Protein AF-A0A2W1DCR1-F1 (afdb_monomer_lite)

Radius of gyration: 16.47 Å; chains: 1; bounding box: 45×31×44 Å

Structure (mmCIF, N/CA/C/O backbone):
data_AF-A0A2W1DCR1-F1
#
_entry.id   AF-A0A2W1DCR1-F1
#
loop_
_atom_site.group_PDB
_atom_site.id
_atom_site.type_symbol
_atom_site.label_atom_id
_atom_site.label_alt_id
_atom_site.label_comp_id
_atom_site.label_asym_id
_atom_site.label_entity_id
_atom_site.label_seq_id
_atom_site.pdbx_PDB_ins_code
_atom_site.Cartn_x
_atom_site.Cartn_y
_atom_site.Cartn_z
_atom_site.occupancy
_atom_site.B_iso_or_equiv
_atom_site.auth_seq_id
_atom_site.auth_comp_id
_atom_site.auth_asym_id
_atom_site.auth_atom_id
_atom_site.pdbx_PDB_model_num
ATOM 1 N N . MET A 1 1 ? 5.547 -5.479 11.418 1.00 78.81 1 MET A N 1
ATOM 2 C CA . MET A 1 1 ? 4.314 -4.724 11.715 1.00 78.81 1 MET A CA 1
ATOM 3 C C . MET A 1 1 ? 4.709 -3.276 11.936 1.00 78.81 1 MET A C 1
ATOM 5 O O . MET A 1 1 ? 5.648 -3.047 12.689 1.00 78.81 1 MET A O 1
ATOM 9 N N . ALA A 1 2 ? 4.088 -2.342 11.219 1.00 90.81 2 ALA A N 1
ATOM 10 C CA . ALA A 1 2 ? 4.291 -0.904 11.419 1.00 90.81 2 ALA A CA 1
ATOM 11 C C . ALA A 1 2 ? 3.195 -0.349 12.336 1.00 90.81 2 ALA A C 1
ATOM 13 O O . ALA A 1 2 ? 2.107 -0.918 12.374 1.00 90.81 2 ALA A O 1
ATOM 14 N N . THR A 1 3 ? 3.459 0.760 13.020 1.00 96.19 3 THR A N 1
ATOM 15 C CA . THR A 1 3 ? 2.469 1.448 13.859 1.00 96.19 3 THR A CA 1
ATOM 16 C C . THR A 1 3 ? 2.185 2.832 13.292 1.00 96.19 3 THR A C 1
ATOM 18 O O . THR A 1 3 ? 3.108 3.511 12.837 1.00 96.19 3 THR A O 1
ATOM 21 N N . ALA A 1 4 ? 0.918 3.237 13.277 1.00 96.50 4 ALA A N 1
ATOM 22 C CA . ALA A 1 4 ? 0.482 4.525 12.757 1.00 96.50 4 ALA A CA 1
ATOM 23 C C . ALA A 1 4 ? -0.805 4.997 13.446 1.00 96.50 4 ALA A C 1
ATOM 25 O O . ALA A 1 4 ? -1.434 4.263 14.199 1.00 96.50 4 ALA A O 1
ATOM 26 N N . ARG A 1 5 ? -1.216 6.228 13.142 1.00 97.00 5 ARG A N 1
ATOM 27 C CA . ARG A 1 5 ? -2.513 6.777 13.552 1.00 97.00 5 ARG A CA 1
ATOM 28 C C . ARG A 1 5 ? -3.451 6.865 12.361 1.00 97.00 5 ARG A C 1
ATOM 30 O O . ARG A 1 5 ? -2.999 7.068 11.227 1.00 97.00 5 ARG A O 1
ATOM 37 N N . ALA A 1 6 ? -4.749 6.772 12.624 1.00 97.31 6 ALA A N 1
ATOM 38 C CA . ALA A 1 6 ? -5.766 7.028 11.615 1.00 97.31 6 ALA A CA 1
ATOM 39 C C . ALA A 1 6 ? -5.565 8.423 10.990 1.00 97.31 6 ALA A C 1
ATOM 41 O O . ALA A 1 6 ? -5.260 9.400 11.675 1.00 97.31 6 ALA A O 1
ATOM 42 N N . GLY A 1 7 ? -5.682 8.522 9.664 1.00 97.31 7 GLY A N 1
ATOM 43 C CA . GLY A 1 7 ? -5.414 9.764 8.927 1.00 97.31 7 GLY A CA 1
ATOM 44 C C . GLY A 1 7 ? -3.935 10.084 8.696 1.00 97.31 7 GLY A C 1
ATOM 45 O O . GLY A 1 7 ? -3.637 11.050 7.994 1.00 97.31 7 GLY A O 1
ATOM 46 N N . GLY A 1 8 ? -3.017 9.313 9.285 1.00 96.69 8 GLY A N 1
ATOM 47 C CA . GLY A 1 8 ? -1.583 9.436 9.062 1.00 96.69 8 GLY A CA 1
ATOM 48 C C . GLY A 1 8 ? -1.126 8.776 7.761 1.00 96.69 8 GLY A C 1
ATOM 49 O O . GLY A 1 8 ? -1.902 8.528 6.839 1.00 96.69 8 GLY A O 1
ATOM 50 N N . SER A 1 9 ? 0.162 8.456 7.699 1.00 96.75 9 SER A N 1
ATOM 51 C CA . SER A 1 9 ? 0.751 7.723 6.580 1.00 96.75 9 SER A CA 1
ATOM 52 C C . SER A 1 9 ? 1.798 6.735 7.065 1.00 96.75 9 SER A C 1
ATOM 54 O O . SER A 1 9 ? 2.485 6.997 8.053 1.00 96.75 9 SER A O 1
ATOM 56 N N . ILE A 1 10 ? 1.996 5.665 6.308 1.00 96.06 10 ILE A N 1
ATOM 57 C CA . ILE A 1 10 ? 3.172 4.797 6.421 1.00 96.06 10 ILE A CA 1
ATOM 58 C C . ILE A 1 10 ? 4.015 4.915 5.157 1.00 96.06 10 ILE A C 1
ATOM 60 O O . ILE A 1 10 ? 3.516 5.305 4.102 1.00 96.06 10 ILE A O 1
ATOM 64 N N . LYS A 1 11 ? 5.290 4.540 5.245 1.00 93.00 11 LYS A N 1
ATOM 65 C CA . LYS A 1 11 ? 6.170 4.498 4.081 1.00 93.00 11 LYS A CA 1
ATOM 66 C C . LYS A 1 11 ? 6.650 3.074 3.828 1.00 93.00 11 LYS A C 1
ATOM 68 O O . LYS A 1 11 ? 7.291 2.471 4.685 1.00 93.00 11 LYS A O 1
ATOM 73 N N . LEU A 1 12 ? 6.329 2.549 2.651 1.00 92.56 12 LEU A N 1
ATOM 74 C CA . LEU A 1 12 ? 6.777 1.242 2.186 1.00 92.56 12 LEU A CA 1
ATOM 75 C C . LEU A 1 12 ? 8.089 1.409 1.428 1.00 92.56 12 LEU A C 1
ATOM 77 O O . LEU A 1 12 ? 8.174 2.255 0.543 1.00 92.56 12 LEU A O 1
ATOM 81 N N . MET A 1 13 ? 9.093 0.603 1.767 1.00 87.88 13 MET A N 1
ATOM 82 C CA . MET A 1 13 ? 10.336 0.483 1.006 1.00 87.88 13 MET A CA 1
ATOM 83 C C . MET A 1 13 ? 10.287 -0.794 0.175 1.00 87.88 13 MET A C 1
ATOM 85 O O . MET A 1 13 ? 9.969 -1.859 0.704 1.00 87.88 13 MET A O 1
ATOM 89 N N . PHE A 1 14 ? 10.661 -0.713 -1.095 1.00 85.44 14 PHE A N 1
ATOM 90 C CA . PHE A 1 14 ? 10.828 -1.888 -1.944 1.00 85.44 14 PHE A CA 1
ATOM 91 C C . PHE A 1 14 ? 12.033 -1.731 -2.870 1.00 85.44 14 PHE A C 1
ATOM 93 O O . PHE A 1 14 ? 12.467 -0.628 -3.209 1.00 85.44 14 PHE A O 1
ATOM 100 N N . GLY A 1 15 ? 12.629 -2.863 -3.240 1.00 76.31 15 GLY A N 1
ATOM 101 C CA . GLY A 1 15 ? 13.792 -2.879 -4.117 1.00 76.31 15 GLY A CA 1
ATOM 102 C C . GLY A 1 15 ? 13.415 -2.437 -5.528 1.00 76.31 15 GLY A C 1
ATOM 103 O O . GLY A 1 15 ? 12.526 -3.024 -6.137 1.00 76.31 15 GLY A O 1
ATOM 104 N N . GLY A 1 16 ? 14.121 -1.437 -6.063 1.00 68.75 16 GLY A N 1
ATOM 105 C CA . GLY A 1 16 ? 13.999 -1.0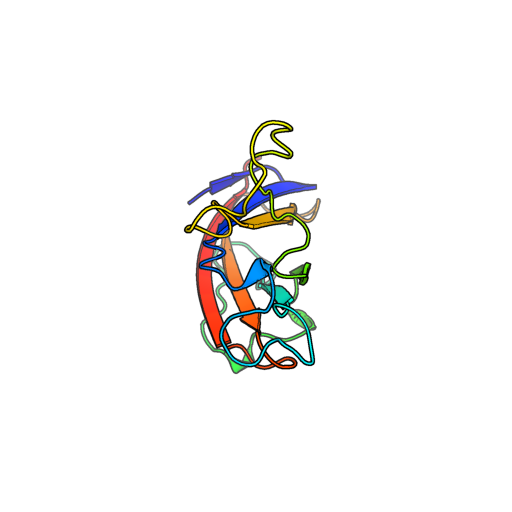62 -7.473 1.00 68.75 16 GLY A CA 1
ATOM 106 C C . GLY A 1 16 ? 14.607 -2.117 -8.404 1.00 68.75 16 GLY A C 1
ATOM 107 O O . GLY A 1 16 ? 14.073 -2.351 -9.479 1.00 68.75 16 GLY A O 1
ATOM 108 N N . ASN A 1 17 ? 15.704 -2.768 -7.984 1.00 65.25 17 ASN A N 1
ATOM 109 C CA . ASN A 1 17 ? 16.413 -3.848 -8.696 1.00 65.25 17 ASN A CA 1
ATOM 110 C C . ASN A 1 17 ? 16.613 -3.585 -10.209 1.00 65.25 17 ASN A C 1
ATOM 112 O O . ASN A 1 17 ? 16.456 -4.478 -11.036 1.00 65.25 17 ASN A O 1
ATOM 116 N N . GLY A 1 18 ? 16.897 -2.333 -10.591 1.00 61.28 18 GLY A N 1
ATOM 117 C CA . GLY A 1 18 ? 17.034 -1.911 -11.991 1.00 61.28 18 GLY A CA 1
ATOM 118 C C . GLY A 1 18 ? 15.724 -1.736 -12.779 1.00 61.28 18 GLY A C 1
ATOM 119 O O . GLY A 1 18 ? 15.769 -1.281 -13.923 1.00 61.28 18 GLY A O 1
ATOM 120 N N . HIS A 1 19 ? 14.561 -2.033 -12.193 1.00 67.12 19 HIS A N 1
ATOM 121 C CA . HIS A 1 19 ? 13.258 -1.898 -12.845 1.00 67.12 19 HIS A CA 1
ATOM 122 C C . HIS A 1 19 ? 12.762 -0.454 -12.911 1.00 67.12 19 HIS A C 1
ATOM 124 O O . HIS A 1 19 ? 12.078 -0.112 -13.870 1.00 67.12 19 HIS A O 1
ATOM 130 N N . SER A 1 20 ? 13.155 0.421 -11.978 1.00 65.50 20 SER A N 1
ATOM 131 C CA . SER A 1 20 ? 12.677 1.814 -11.924 1.00 65.50 20 SER A CA 1
ATOM 132 C C . SER A 1 20 ? 13.088 2.667 -13.132 1.00 65.50 20 SER A C 1
ATOM 134 O O . SER A 1 20 ? 12.485 3.709 -13.367 1.00 65.50 20 SER A O 1
ATOM 136 N N . ARG A 1 21 ? 14.078 2.225 -13.924 1.00 58.91 21 ARG A N 1
ATOM 137 C CA . ARG A 1 21 ? 14.585 2.934 -15.118 1.00 58.91 21 ARG A CA 1
ATOM 138 C C . ARG A 1 21 ? 14.232 2.292 -16.457 1.00 58.91 21 ARG A C 1
ATOM 140 O O . ARG A 1 21 ? 14.674 2.776 -17.490 1.00 58.91 21 ARG A O 1
ATOM 147 N N . GLY A 1 22 ? 13.451 1.215 -16.455 1.00 51.19 22 GLY A N 1
ATOM 148 C CA . GLY A 1 22 ? 12.872 0.645 -17.671 1.00 51.19 22 GLY A CA 1
ATOM 149 C C . GLY A 1 22 ? 13.794 -0.147 -18.612 1.00 51.19 22 GLY A C 1
ATOM 150 O O . GLY A 1 22 ? 13.340 -0.580 -19.669 1.00 51.19 22 GLY A O 1
ATOM 151 N N . ASP A 1 23 ? 15.046 -0.403 -18.223 1.00 48.84 23 ASP A N 1
ATOM 152 C CA . ASP A 1 23 ? 16.003 -1.185 -19.030 1.00 48.84 23 ASP A CA 1
ATOM 153 C C . ASP A 1 23 ? 15.908 -2.711 -18.819 1.00 48.84 23 ASP A C 1
ATOM 155 O O . ASP A 1 23 ? 16.500 -3.470 -19.584 1.00 48.84 23 ASP A O 1
ATOM 159 N N . PHE A 1 24 ? 15.180 -3.196 -17.805 1.00 48.78 24 PHE A N 1
ATOM 160 C CA . PHE A 1 24 ? 15.100 -4.628 -17.477 1.00 48.78 24 PHE A CA 1
ATOM 161 C C . PHE A 1 24 ? 13.659 -5.157 -17.577 1.00 48.78 24 PHE A C 1
ATOM 163 O O . PHE A 1 24 ? 12.746 -4.582 -16.989 1.00 48.78 24 PHE A O 1
ATOM 170 N N . GLY A 1 25 ? 13.450 -6.272 -18.295 1.00 46.84 25 GLY A N 1
ATOM 171 C CA . GLY A 1 25 ? 12.174 -7.013 -18.310 1.00 46.84 25 GLY A CA 1
ATOM 172 C C . GLY A 1 25 ? 11.115 -6.572 -19.335 1.00 46.84 25 GLY A C 1
ATOM 173 O O . GLY A 1 25 ? 9.929 -6.804 -19.117 1.00 46.84 25 GLY A O 1
ATOM 174 N N . GLY A 1 26 ? 11.504 -5.942 -20.451 1.00 43.91 26 GLY A N 1
ATOM 175 C CA . GLY A 1 26 ? 10.562 -5.556 -21.521 1.00 43.91 26 GLY A CA 1
ATOM 176 C C . GLY A 1 26 ? 9.880 -4.195 -21.324 1.00 43.91 26 GLY A C 1
ATOM 177 O O . GLY A 1 26 ? 8.908 -3.878 -22.005 1.00 43.91 26 GLY A O 1
ATOM 178 N N . VAL A 1 27 ? 10.412 -3.370 -20.421 1.00 48.91 27 VAL A N 1
ATOM 179 C CA . VAL A 1 27 ? 9.831 -2.090 -19.989 1.00 48.91 27 VAL A CA 1
ATOM 180 C C . VAL A 1 27 ? 10.026 -0.934 -20.992 1.00 48.91 27 VAL A C 1
ATOM 182 O O . VAL A 1 27 ? 9.423 0.129 -20.843 1.00 48.91 27 VAL A O 1
ATOM 185 N N . GLN A 1 28 ? 10.741 -1.154 -22.100 1.00 50.00 28 GLN A N 1
ATOM 186 C CA . GLN A 1 28 ? 10.920 -0.153 -23.164 1.00 50.00 28 GLN A CA 1
ATOM 187 C C . GLN A 1 28 ? 9.611 0.350 -23.811 1.00 50.00 28 GLN A C 1
ATOM 189 O O . GLN A 1 28 ? 9.661 1.297 -24.591 1.00 50.00 28 GLN A O 1
ATOM 194 N N . LYS A 1 29 ? 8.443 -0.243 -23.511 1.00 51.06 29 LYS A N 1
ATOM 195 C CA . LYS A 1 29 ? 7.155 0.167 -24.100 1.00 51.06 29 LYS A CA 1
ATOM 196 C C . LYS A 1 29 ? 6.101 0.714 -23.125 1.00 51.06 29 LYS A C 1
ATOM 198 O O . LYS A 1 29 ? 5.157 1.330 -23.608 1.00 51.06 29 LYS A O 1
ATOM 203 N N . SER A 1 30 ? 6.221 0.530 -21.803 1.00 57.88 30 SER A N 1
ATOM 204 C CA . SER A 1 30 ? 5.130 0.884 -20.861 1.00 57.88 30 SER A CA 1
ATOM 205 C C . SER A 1 30 ? 5.550 1.400 -19.477 1.00 57.88 30 SER A C 1
ATOM 207 O O . SER A 1 30 ? 4.682 1.645 -18.643 1.00 57.88 30 SER A O 1
ATOM 209 N N . GLY A 1 31 ? 6.847 1.585 -19.207 1.00 69.94 31 GLY A N 1
ATOM 210 C CA . GLY A 1 31 ? 7.319 2.052 -17.896 1.00 69.94 31 GLY A CA 1
ATOM 211 C C . GLY A 1 31 ? 7.276 0.976 -16.793 1.00 69.94 31 GLY A C 1
ATOM 212 O O . GLY A 1 31 ? 6.810 -0.140 -17.026 1.00 69.94 31 GLY A O 1
ATOM 213 N N . PRO A 1 32 ? 7.809 1.269 -15.593 1.00 77.56 32 PRO A N 1
ATOM 214 C CA . PRO A 1 32 ? 8.143 0.281 -14.554 1.00 77.56 32 PRO A CA 1
ATOM 215 C C . PRO A 1 32 ? 6.934 -0.382 -13.865 1.00 77.56 32 PRO A C 1
ATOM 217 O O . PRO A 1 32 ? 7.095 -1.123 -12.893 1.00 77.56 32 PRO A O 1
ATOM 220 N N . GLY A 1 33 ? 5.725 -0.126 -14.360 1.00 84.94 33 GLY A N 1
ATOM 221 C CA . GLY A 1 33 ? 4.484 -0.636 -13.806 1.00 84.94 33 GLY A CA 1
ATOM 222 C C . GLY A 1 33 ? 3.930 0.200 -12.655 1.00 84.94 33 GLY A C 1
ATOM 223 O O . GLY A 1 33 ? 4.420 1.286 -12.334 1.00 84.94 33 GLY A O 1
ATOM 224 N N . MET A 1 34 ? 2.887 -0.341 -12.033 1.00 89.88 34 MET A N 1
ATOM 225 C CA . MET A 1 34 ? 2.128 0.294 -10.955 1.00 89.88 34 MET A CA 1
ATOM 226 C C . MET A 1 34 ? 2.267 -0.494 -9.660 1.00 89.88 34 MET A C 1
ATOM 228 O O . MET A 1 34 ? 2.298 -1.726 -9.677 1.00 89.88 34 MET A O 1
ATOM 232 N N . VAL A 1 35 ? 2.287 0.218 -8.539 1.00 93.69 35 VAL A N 1
ATOM 233 C CA . VAL A 1 35 ? 2.206 -0.359 -7.197 1.00 93.69 35 VAL A CA 1
ATOM 234 C C . VAL A 1 35 ? 0.883 0.014 -6.552 1.00 93.69 35 VAL A C 1
ATOM 236 O O . VAL A 1 35 ? 0.413 1.143 -6.673 1.00 93.69 35 VAL A O 1
ATOM 239 N N . ARG A 1 36 ? 0.255 -0.946 -5.881 1.00 97.31 36 ARG A N 1
ATOM 240 C CA . ARG A 1 36 ? -1.083 -0.805 -5.306 1.00 97.31 36 ARG A CA 1
ATOM 241 C C . ARG A 1 36 ? -1.112 -1.379 -3.909 1.00 97.31 36 ARG A C 1
ATOM 243 O O . ARG A 1 36 ? -0.558 -2.447 -3.673 1.00 97.31 36 ARG A O 1
ATOM 250 N N . VAL A 1 37 ? -1.798 -0.698 -3.006 1.00 98.31 37 VAL A N 1
ATOM 251 C CA . VAL A 1 37 ? -2.091 -1.213 -1.673 1.00 98.31 37 VAL A CA 1
ATOM 252 C C . VAL A 1 37 ? -3.574 -1.503 -1.585 1.00 98.31 37 VAL A C 1
ATOM 254 O O . VAL A 1 37 ? -4.402 -0.651 -1.903 1.00 98.31 37 VAL A O 1
ATOM 257 N N . TYR A 1 38 ? -3.902 -2.713 -1.149 1.00 98.50 38 TYR A N 1
ATOM 258 C CA . TYR A 1 38 ? -5.265 -3.153 -0.915 1.00 98.50 38 TYR A CA 1
ATOM 259 C C . TYR A 1 38 ? -5.508 -3.376 0.572 1.00 98.50 38 TYR A C 1
ATOM 261 O O . TYR A 1 38 ? -4.640 -3.871 1.289 1.00 98.50 38 TYR A O 1
ATOM 269 N N . TRP A 1 39 ? -6.712 -3.046 1.019 1.00 98.38 39 TRP A N 1
ATOM 270 C CA . TRP A 1 39 ? -7.155 -3.174 2.397 1.00 98.38 39 TRP A CA 1
ATOM 271 C C . TRP A 1 39 ? -8.617 -3.629 2.444 1.00 98.38 39 TRP A C 1
ATOM 273 O O . TRP A 1 39 ? -9.459 -3.182 1.667 1.00 98.38 39 TRP A O 1
ATOM 283 N N . LYS A 1 40 ? -8.930 -4.538 3.372 1.00 97.12 40 LYS A N 1
ATOM 284 C CA . LYS A 1 40 ? -10.261 -5.150 3.516 1.00 97.12 40 LYS A CA 1
ATOM 285 C C . LYS A 1 40 ? -11.278 -4.258 4.248 1.00 97.12 40 LYS A C 1
ATOM 287 O O . LYS A 1 40 ? -12.448 -4.629 4.363 1.00 97.12 40 LYS A O 1
ATOM 292 N N . GLY A 1 41 ? -10.846 -3.099 4.745 1.00 96.12 41 GLY A N 1
ATOM 293 C CA . GLY A 1 41 ? -11.735 -2.095 5.330 1.00 96.12 41 GLY A CA 1
ATOM 294 C C . GLY A 1 41 ? -12.062 -2.285 6.814 1.00 96.12 41 GLY A C 1
ATOM 295 O O . GLY A 1 41 ? -13.075 -1.761 7.257 1.00 96.12 41 GLY A O 1
ATOM 296 N N . GLY A 1 42 ? -11.280 -3.053 7.582 1.00 96.12 42 GLY A N 1
ATOM 297 C CA . GLY A 1 42 ? -11.517 -3.194 9.024 1.00 96.12 42 GLY A CA 1
ATOM 298 C C . GLY A 1 42 ? -10.398 -3.903 9.780 1.00 96.12 42 GLY A C 1
ATOM 299 O O . GLY A 1 42 ? -9.480 -4.442 9.154 1.00 96.12 42 GLY A O 1
ATOM 300 N N . VAL A 1 43 ? -10.509 -3.874 11.107 1.00 97.44 43 VAL A N 1
ATOM 301 C CA . VAL A 1 43 ? -9.610 -4.534 12.066 1.00 97.44 43 VAL A CA 1
ATOM 302 C C . VAL A 1 43 ? -9.733 -6.053 11.937 1.00 97.44 43 VAL A C 1
ATOM 304 O O . VAL A 1 43 ? -10.834 -6.570 11.743 1.00 97.44 43 VAL A O 1
ATOM 307 N N . GLU A 1 44 ? -8.604 -6.765 11.998 1.00 97.25 44 GLU A N 1
ATOM 308 C CA . GLU A 1 44 ? -8.525 -8.236 11.907 1.00 97.25 44 GLU A CA 1
ATOM 309 C C . GLU A 1 44 ? -9.204 -8.823 10.648 1.00 97.25 44 GLU A C 1
ATOM 311 O O . GLU A 1 44 ? -9.631 -9.979 10.614 1.00 97.25 44 GLU A O 1
ATOM 316 N N . ARG A 1 45 ? -9.316 -8.025 9.575 1.00 97.56 45 ARG A N 1
ATOM 317 C CA . ARG A 1 45 ? -9.841 -8.462 8.276 1.00 97.56 45 ARG A CA 1
ATOM 318 C C . ARG A 1 45 ? -8.724 -8.610 7.260 1.00 97.56 45 ARG A C 1
ATOM 320 O O . ARG A 1 45 ? -7.929 -7.696 7.061 1.00 97.56 45 ARG A O 1
ATOM 327 N N . GLU A 1 46 ? -8.740 -9.727 6.541 1.00 97.12 46 GLU A N 1
ATOM 328 C CA . GLU A 1 46 ? -7.655 -10.105 5.638 1.00 97.12 46 GLU A CA 1
ATOM 329 C C . GLU A 1 46 ? -8.127 -10.273 4.191 1.00 97.12 46 GLU A C 1
ATOM 331 O O . GLU A 1 46 ? -9.271 -10.643 3.904 1.00 97.12 46 GLU A O 1
ATOM 336 N N . ILE A 1 47 ? -7.215 -9.996 3.262 1.00 97.31 47 ILE A N 1
ATOM 337 C CA . ILE A 1 47 ? -7.328 -10.368 1.853 1.00 97.31 47 ILE A CA 1
ATOM 338 C C . ILE A 1 47 ? -6.530 -11.659 1.686 1.00 97.31 47 ILE A C 1
ATOM 340 O O . ILE A 1 47 ? -5.304 -11.639 1.712 1.00 97.31 47 ILE A O 1
ATOM 344 N N . VAL A 1 48 ? -7.223 -12.781 1.501 1.00 95.94 48 VAL A N 1
ATOM 345 C CA . VAL A 1 48 ? -6.587 -14.114 1.457 1.00 95.94 48 VAL A CA 1
ATOM 346 C C . VAL A 1 48 ? -6.573 -14.735 0.059 1.00 95.94 48 VAL A C 1
ATOM 348 O O . VAL A 1 48 ? -6.008 -15.809 -0.142 1.00 95.94 48 VAL A O 1
ATOM 351 N N . ARG A 1 49 ? -7.195 -14.086 -0.936 1.00 95.19 49 ARG A N 1
ATOM 352 C CA . ARG A 1 49 ? -7.209 -14.547 -2.334 1.00 95.19 49 ARG A CA 1
ATOM 353 C C . ARG A 1 49 ? -6.946 -13.408 -3.311 1.00 95.19 49 ARG A C 1
ATOM 355 O O . ARG A 1 49 ? -7.494 -12.320 -3.173 1.00 95.19 49 ARG A O 1
ATOM 362 N N . VAL A 1 50 ? -6.235 -13.717 -4.396 1.00 91.81 50 VAL A N 1
ATOM 363 C CA . VAL A 1 50 ? -5.927 -12.779 -5.496 1.00 91.81 50 VAL A CA 1
ATOM 364 C C . VAL A 1 50 ? -7.185 -12.141 -6.097 1.00 91.81 50 VAL A C 1
ATOM 366 O O . VAL A 1 50 ? -7.190 -10.953 -6.391 1.00 91.81 50 VAL A O 1
ATOM 369 N N . ARG A 1 51 ? -8.297 -12.885 -6.205 1.00 94.44 51 ARG A N 1
ATOM 370 C CA . ARG A 1 51 ? -9.580 -12.361 -6.724 1.00 94.44 51 ARG A CA 1
ATOM 371 C C . ARG A 1 51 ? -10.185 -11.219 -5.898 1.00 94.44 51 ARG A C 1
ATOM 373 O O . ARG A 1 51 ? -11.154 -10.605 -6.323 1.00 94.44 51 ARG A O 1
ATOM 380 N N . GLU A 1 52 ? -9.672 -10.985 -4.694 1.00 96.38 52 GLU A N 1
ATOM 381 C CA . GLU A 1 52 ? -10.116 -9.911 -3.809 1.00 96.38 52 GLU A CA 1
ATOM 382 C C . GLU A 1 52 ? -9.328 -8.610 -4.040 1.00 96.38 52 GLU A C 1
ATOM 384 O O . GLU A 1 52 ? -9.741 -7.562 -3.541 1.00 96.38 52 GLU A O 1
ATOM 389 N N . LEU A 1 53 ? -8.254 -8.641 -4.839 1.00 95.56 53 LEU A N 1
ATOM 390 C CA . LEU A 1 53 ? -7.494 -7.472 -5.290 1.00 95.56 53 LEU A CA 1
ATOM 391 C C . LEU A 1 53 ? -8.298 -6.718 -6.360 1.00 95.56 53 LEU A C 1
ATOM 393 O O . LEU A 1 53 ? -8.096 -6.862 -7.561 1.00 95.56 53 LEU A O 1
ATOM 397 N N . THR A 1 54 ? -9.295 -5.963 -5.904 1.00 95.44 54 THR A N 1
ATOM 398 C CA . THR A 1 54 ? -10.277 -5.263 -6.744 1.00 95.44 54 THR A CA 1
ATOM 399 C C . THR A 1 54 ? -10.362 -3.795 -6.348 1.00 95.44 54 THR A C 1
ATOM 401 O O . THR A 1 54 ? -9.981 -3.438 -5.235 1.00 95.44 54 THR A O 1
ATOM 404 N N . LYS A 1 55 ? -10.960 -2.952 -7.202 1.00 95.56 55 LYS A N 1
ATOM 405 C CA . LYS A 1 55 ? -11.205 -1.528 -6.893 1.00 95.56 55 LYS A CA 1
ATOM 406 C C . LYS A 1 55 ? -11.942 -1.306 -5.568 1.00 95.56 55 LYS A C 1
ATOM 408 O O . LYS A 1 55 ? -11.706 -0.305 -4.914 1.00 95.56 55 LYS A O 1
ATOM 413 N N . LYS A 1 56 ? -12.794 -2.249 -5.146 1.00 97.12 56 LYS A N 1
ATOM 414 C CA . LYS A 1 56 ? -13.501 -2.182 -3.857 1.00 97.12 56 LYS A CA 1
ATOM 415 C C . LYS A 1 56 ? -12.548 -2.192 -2.658 1.00 97.12 56 LYS A C 1
ATOM 417 O O . LYS A 1 56 ? -12.840 -1.551 -1.658 1.00 97.12 56 LYS A O 1
ATOM 422 N N . ASN A 1 57 ? -11.457 -2.947 -2.751 1.00 98.00 57 ASN A N 1
ATOM 423 C CA . ASN A 1 57 ? -10.475 -3.074 -1.678 1.00 98.00 57 ASN A CA 1
ATOM 424 C C . ASN A 1 57 ? -9.220 -2.237 -1.958 1.00 98.00 57 ASN A C 1
ATOM 426 O O . ASN A 1 57 ? -8.257 -2.344 -1.209 1.00 98.00 57 ASN A O 1
ATOM 430 N N . LEU A 1 58 ? -9.179 -1.468 -3.050 1.00 97.81 58 LEU A N 1
ATOM 431 C CA . LEU A 1 58 ? -8.027 -0.643 -3.396 1.00 97.81 58 LEU A CA 1
ATOM 432 C C . LEU A 1 58 ? -7.974 0.547 -2.439 1.00 97.81 58 LEU A C 1
ATOM 434 O O . LEU A 1 58 ? -8.900 1.353 -2.406 1.00 97.81 58 LEU A O 1
ATOM 438 N N . LEU A 1 59 ? -6.892 0.643 -1.672 1.00 98.06 59 LEU A N 1
ATOM 439 C CA . LEU A 1 59 ? -6.632 1.779 -0.796 1.00 98.06 59 LEU A CA 1
ATOM 440 C C . LEU A 1 59 ? -5.916 2.894 -1.560 1.00 98.06 59 LEU A C 1
ATOM 442 O O . LEU A 1 59 ? -6.333 4.046 -1.505 1.00 98.06 59 LEU A O 1
ATOM 446 N N . GLN A 1 60 ? -4.842 2.549 -2.272 1.00 98.06 60 GLN A N 1
ATOM 447 C CA . GLN A 1 60 ? -4.028 3.521 -2.995 1.00 98.06 60 GLN A CA 1
ATOM 448 C C . GLN A 1 60 ? -3.288 2.863 -4.161 1.00 98.06 60 GLN A C 1
ATOM 450 O O . GLN A 1 60 ? -2.948 1.679 -4.099 1.00 98.06 60 GLN A O 1
ATOM 455 N N . GLU A 1 61 ? -2.995 3.642 -5.199 1.00 96.25 61 GLU A N 1
ATOM 456 C CA . GLU A 1 61 ? -2.092 3.266 -6.283 1.00 96.25 61 GLU A CA 1
ATOM 457 C C . GLU A 1 61 ? -1.117 4.396 -6.624 1.00 96.25 61 GLU A C 1
ATOM 459 O O . GLU A 1 61 ? -1.457 5.570 -6.493 1.00 96.25 61 GLU A O 1
ATOM 464 N N . ASN A 1 62 ? 0.087 4.023 -7.057 1.00 91.75 62 ASN A N 1
ATOM 465 C CA . ASN A 1 62 ? 1.145 4.925 -7.512 1.00 91.75 62 ASN A CA 1
ATOM 466 C C . ASN A 1 62 ? 1.939 4.258 -8.641 1.00 91.75 62 ASN A C 1
ATOM 468 O O . ASN A 1 62 ? 1.914 3.031 -8.802 1.00 91.75 62 ASN A O 1
ATOM 472 N N . GLY A 1 63 ? 2.709 5.044 -9.388 1.00 88.50 63 GLY A N 1
ATOM 473 C CA . GLY A 1 63 ? 3.752 4.500 -10.253 1.00 88.50 63 GLY A CA 1
ATOM 474 C C . GLY A 1 63 ? 4.849 3.815 -9.432 1.00 88.50 63 GLY A C 1
ATOM 475 O O . GLY A 1 63 ? 5.268 4.324 -8.394 1.00 88.50 63 GLY A O 1
ATOM 476 N N . PHE A 1 64 ? 5.373 2.679 -9.906 1.00 86.69 64 PHE A N 1
ATOM 477 C CA . PHE A 1 64 ? 6.427 1.928 -9.200 1.00 86.69 64 PHE A CA 1
ATOM 478 C C . PHE A 1 64 ? 7.663 2.781 -8.872 1.00 86.69 64 PHE A C 1
ATOM 480 O O . PHE A 1 64 ? 8.306 2.571 -7.846 1.00 86.69 64 PHE A O 1
ATOM 487 N N . ALA A 1 65 ? 7.999 3.736 -9.742 1.00 80.62 65 ALA A N 1
ATOM 488 C CA . ALA A 1 65 ? 9.150 4.622 -9.590 1.00 80.62 65 ALA A CA 1
ATOM 489 C C . ALA A 1 65 ? 8.779 6.048 -9.141 1.00 80.62 65 ALA A C 1
ATOM 491 O O . ALA A 1 65 ? 9.650 6.914 -9.117 1.00 80.62 65 ALA A O 1
ATOM 492 N N . GLU A 1 66 ? 7.514 6.308 -8.801 1.00 83.69 66 GLU A N 1
ATOM 493 C CA . GLU A 1 66 ? 7.005 7.661 -8.538 1.00 83.69 66 GLU A CA 1
ATOM 494 C C . GLU A 1 66 ? 7.705 8.331 -7.349 1.00 83.69 66 GLU A C 1
ATOM 496 O O . GLU A 1 66 ? 8.156 9.467 -7.461 1.00 83.69 66 GLU A O 1
ATOM 501 N N . GLU A 1 67 ? 7.896 7.597 -6.249 1.00 81.62 67 GLU A N 1
ATOM 502 C CA . GLU A 1 67 ? 8.689 8.047 -5.093 1.00 81.62 67 GLU A CA 1
ATOM 503 C C . GLU A 1 67 ? 10.072 7.373 -5.052 1.00 81.62 67 GLU A C 1
ATOM 505 O O . GLU A 1 67 ? 10.663 7.165 -3.988 1.00 81.62 67 GLU A O 1
ATOM 510 N N . SER A 1 68 ? 10.603 6.976 -6.213 1.00 74.50 68 SER A N 1
ATOM 511 C CA . SER A 1 68 ? 11.966 6.452 -6.277 1.00 74.50 68 SER A CA 1
ATOM 512 C C . SER A 1 68 ? 12.984 7.568 -6.078 1.00 74.50 68 SER A C 1
ATOM 514 O O . SER A 1 68 ? 12.831 8.687 -6.571 1.00 74.50 68 SER A O 1
ATOM 516 N N . TYR A 1 69 ? 14.049 7.256 -5.342 1.00 58.44 69 TYR A N 1
ATOM 517 C CA . TYR A 1 69 ? 15.153 8.179 -5.145 1.00 58.44 69 TYR A CA 1
ATOM 518 C C . TYR A 1 69 ? 16.450 7.582 -5.687 1.00 58.44 69 TYR A C 1
ATOM 520 O O . TYR A 1 69 ? 16.857 6.470 -5.339 1.00 58.44 69 TYR A O 1
ATOM 528 N N . VAL A 1 70 ? 17.141 8.366 -6.509 1.00 54.53 70 VAL A N 1
ATOM 529 C CA . VAL A 1 70 ? 18.482 8.069 -7.010 1.00 54.53 70 VAL A CA 1
ATOM 530 C C . VAL A 1 70 ? 19.476 8.972 -6.290 1.00 54.53 70 VAL A C 1
ATOM 532 O O . VAL A 1 70 ? 19.410 10.190 -6.418 1.00 54.53 70 VAL A O 1
ATOM 535 N N . TRP A 1 71 ? 20.422 8.384 -5.557 1.00 46.16 71 TRP A N 1
ATOM 536 C CA . TRP A 1 71 ? 21.457 9.134 -4.838 1.00 46.16 71 TRP A CA 1
ATOM 537 C C . TRP A 1 71 ? 22.752 9.296 -5.656 1.00 46.16 71 TRP A C 1
ATOM 539 O O . TRP A 1 71 ? 23.350 8.263 -5.971 1.00 46.16 71 TRP A O 1
ATOM 549 N N . PRO A 1 72 ? 23.288 10.523 -5.859 1.00 50.16 72 PRO A N 1
ATOM 550 C CA . PRO A 1 72 ? 22.636 11.806 -6.163 1.00 50.16 72 PRO A CA 1
ATOM 551 C C . PRO A 1 72 ? 22.961 12.258 -7.619 1.00 50.16 72 PRO A C 1
ATOM 553 O O . PRO A 1 72 ? 23.696 11.561 -8.325 1.00 50.16 72 PRO A O 1
ATOM 556 N N . PRO A 1 73 ? 22.499 13.437 -8.095 1.00 52.06 73 PRO A N 1
ATOM 557 C CA . PRO A 1 73 ? 23.179 14.167 -9.169 1.00 52.06 73 PRO A CA 1
ATOM 558 C C . PRO A 1 73 ? 24.553 14.652 -8.665 1.00 52.06 73 PRO A C 1
ATOM 560 O O . PRO A 1 73 ? 24.761 15.829 -8.377 1.00 52.06 73 PRO A O 1
ATOM 563 N N . ASP A 1 74 ? 25.490 13.724 -8.479 1.00 48.31 74 ASP A N 1
ATOM 564 C CA . ASP A 1 74 ? 26.888 14.044 -8.214 1.00 48.31 74 ASP A CA 1
ATOM 565 C C . ASP A 1 74 ? 27.508 14.591 -9.505 1.00 48.31 74 ASP A C 1
ATOM 567 O O . ASP A 1 74 ? 27.612 13.890 -10.512 1.00 48.31 74 ASP A O 1
ATOM 571 N N . LYS A 1 75 ? 27.915 15.862 -9.481 1.00 53.91 75 LYS A N 1
ATOM 572 C CA . LYS A 1 75 ? 28.507 16.556 -10.634 1.00 53.91 75 LYS A CA 1
ATOM 573 C C . LYS A 1 75 ? 29.844 15.947 -11.077 1.00 53.91 75 LYS A C 1
ATOM 575 O O . LYS A 1 75 ? 30.279 16.212 -12.193 1.00 53.91 75 LYS A O 1
ATOM 580 N N . ASN A 1 76 ? 30.479 15.137 -10.229 1.00 50.28 76 ASN A N 1
ATOM 581 C CA . ASN A 1 76 ? 31.716 14.420 -10.539 1.00 50.28 76 ASN A CA 1
ATOM 582 C C . ASN A 1 76 ? 31.460 13.031 -11.145 1.00 50.28 76 ASN A C 1
ATOM 584 O O . ASN A 1 76 ? 32.382 12.392 -11.656 1.00 50.28 76 ASN A O 1
ATOM 588 N N . VAL A 1 77 ? 30.213 12.552 -11.125 1.00 51.50 77 VAL A N 1
ATOM 589 C CA . VAL A 1 77 ? 29.820 11.287 -11.747 1.00 51.50 77 VAL A CA 1
ATOM 590 C C . VAL A 1 77 ? 29.513 11.545 -13.222 1.00 51.50 77 VAL A C 1
ATOM 592 O O . VAL A 1 77 ? 28.395 11.856 -13.617 1.00 51.50 77 VAL A O 1
ATOM 595 N N . THR A 1 78 ? 30.539 11.407 -14.063 1.00 55.56 78 THR A N 1
ATOM 596 C CA . THR A 1 78 ? 30.451 11.573 -15.530 1.00 55.56 78 THR A CA 1
ATOM 597 C C . THR A 1 78 ? 29.987 10.309 -16.267 1.00 55.56 78 THR A C 1
ATOM 599 O O . THR A 1 78 ? 29.804 10.333 -17.485 1.00 55.56 78 THR A O 1
ATOM 602 N N . LYS A 1 79 ? 29.796 9.191 -15.551 1.00 48.12 79 LYS A N 1
ATOM 603 C CA . LYS A 1 79 ? 29.306 7.908 -16.082 1.00 48.12 79 LYS A CA 1
ATOM 604 C C . LYS A 1 79 ? 28.375 7.236 -15.078 1.00 48.12 79 LYS A C 1
ATOM 606 O O . LYS A 1 79 ? 28.647 7.247 -13.882 1.00 48.12 79 LYS A O 1
ATOM 611 N N . ALA A 1 80 ? 27.293 6.627 -15.562 1.00 46.16 80 ALA A N 1
ATOM 612 C CA . ALA A 1 80 ? 26.323 5.949 -14.705 1.00 46.16 80 ALA A CA 1
ATOM 613 C C . ALA A 1 80 ? 26.973 4.768 -13.940 1.00 46.16 80 ALA A C 1
ATOM 615 O O . ALA A 1 80 ? 27.634 3.941 -14.573 1.00 46.16 80 ALA A O 1
ATOM 616 N N . PRO A 1 81 ? 26.799 4.657 -12.608 1.00 48.50 81 PRO A N 1
ATOM 617 C CA . PRO A 1 81 ? 27.326 3.536 -11.831 1.00 48.50 81 PRO A CA 1
ATOM 618 C C . PRO A 1 81 ? 26.611 2.216 -12.168 1.00 48.50 81 PRO A C 1
ATOM 620 O O . PRO A 1 81 ? 25.458 2.206 -12.598 1.00 48.50 81 PRO A O 1
ATOM 623 N N . ALA A 1 82 ? 27.296 1.090 -11.935 1.00 52.94 82 ALA A N 1
ATOM 624 C CA . ALA A 1 82 ? 26.816 -0.254 -12.279 1.00 52.94 82 ALA A CA 1
ATOM 625 C C . ALA A 1 82 ? 25.562 -0.705 -11.497 1.00 52.94 82 ALA A C 1
ATOM 627 O O . ALA A 1 82 ? 24.826 -1.559 -11.982 1.00 52.94 82 ALA A O 1
ATOM 628 N N . MET A 1 83 ? 25.282 -0.124 -10.323 1.00 46.09 83 MET A N 1
ATOM 629 C CA . MET A 1 83 ? 24.031 -0.359 -9.592 1.00 46.09 83 MET A CA 1
ATOM 630 C C . MET A 1 83 ? 23.045 0.793 -9.799 1.00 46.09 83 MET A C 1
ATOM 632 O O . MET A 1 83 ? 23.272 1.923 -9.361 1.00 46.09 83 MET A O 1
ATOM 636 N N . LYS A 1 84 ? 21.939 0.467 -10.475 1.00 54.47 84 LYS A N 1
ATOM 637 C CA . LYS A 1 84 ? 20.805 1.339 -10.785 1.00 54.47 84 LYS A CA 1
ATOM 638 C C . LYS A 1 84 ? 19.735 1.172 -9.684 1.00 54.47 84 LYS A C 1
ATOM 640 O O . LYS A 1 84 ? 19.136 0.111 -9.565 1.00 54.47 84 LYS A O 1
ATOM 645 N N . ASP A 1 85 ? 19.534 2.238 -8.908 1.00 54.88 85 ASP A N 1
ATOM 646 C CA . ASP A 1 85 ? 18.483 2.468 -7.893 1.00 54.88 85 ASP A CA 1
ATOM 647 C C . ASP A 1 85 ? 18.638 1.715 -6.555 1.00 54.88 85 ASP A C 1
ATOM 649 O O . ASP A 1 85 ? 18.583 0.491 -6.483 1.00 54.88 85 ASP A O 1
ATOM 653 N N . LYS A 1 86 ? 18.827 2.471 -5.459 1.00 53.25 86 LYS A N 1
ATOM 654 C CA . LYS A 1 86 ? 19.047 1.915 -4.106 1.00 53.25 86 LYS A CA 1
ATOM 655 C C . LYS A 1 86 ? 17.753 1.577 -3.358 1.00 53.25 86 LYS A C 1
ATOM 657 O O . LYS A 1 86 ? 17.792 0.791 -2.417 1.00 53.25 86 LYS A O 1
ATOM 662 N N . GLY A 1 87 ? 16.623 2.153 -3.755 1.00 66.31 87 GLY A N 1
ATOM 663 C CA . GLY A 1 87 ? 15.332 1.884 -3.134 1.00 66.31 87 GLY A CA 1
ATOM 664 C C . GLY A 1 87 ? 14.224 2.711 -3.764 1.00 66.31 87 G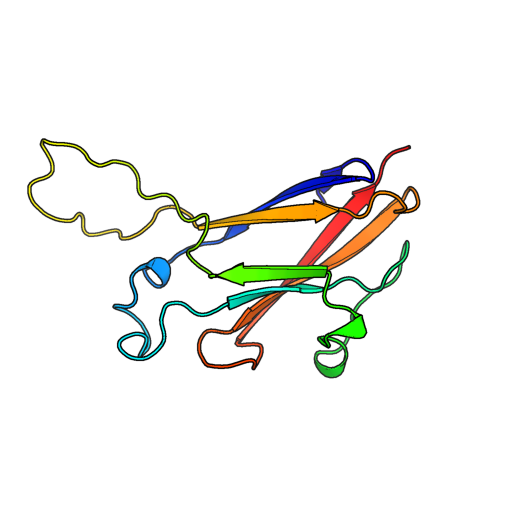LY A C 1
ATOM 665 O O . GLY A 1 87 ? 14.408 3.896 -4.050 1.00 66.31 87 GLY A O 1
ATOM 666 N N . ASN A 1 88 ? 13.081 2.070 -3.959 1.00 81.69 88 ASN A N 1
ATOM 667 C CA . ASN A 1 88 ? 11.837 2.746 -4.258 1.00 81.69 88 ASN A CA 1
ATOM 668 C C . ASN A 1 88 ? 11.000 2.828 -2.993 1.00 81.69 88 ASN A C 1
ATOM 670 O O . ASN A 1 88 ? 11.143 2.020 -2.068 1.00 81.69 88 ASN A O 1
ATOM 674 N N . TRP A 1 89 ? 10.127 3.822 -2.984 1.00 87.06 89 TRP A N 1
ATOM 675 C CA . TRP A 1 89 ? 9.245 4.074 -1.870 1.00 87.06 89 TRP A CA 1
ATOM 676 C C . TRP A 1 89 ? 7.808 4.218 -2.352 1.00 87.06 89 TRP A C 1
ATOM 678 O O . TRP A 1 89 ? 7.549 4.453 -3.532 1.00 87.06 89 TRP A O 1
ATOM 688 N N . GLN A 1 90 ? 6.881 4.046 -1.421 1.00 92.19 90 GLN A N 1
ATOM 689 C CA . GLN A 1 90 ? 5.489 4.432 -1.583 1.00 92.19 90 GLN A CA 1
ATOM 690 C C . GLN A 1 90 ? 4.973 4.923 -0.235 1.00 92.19 90 GLN A C 1
ATOM 692 O O . GLN A 1 90 ? 4.982 4.182 0.753 1.00 92.19 90 GLN A O 1
ATOM 697 N N . THR A 1 91 ? 4.524 6.169 -0.190 1.00 94.94 91 THR A N 1
ATOM 698 C CA . THR A 1 91 ? 3.844 6.748 0.961 1.00 94.94 91 THR A CA 1
ATOM 699 C C . THR A 1 91 ? 2.372 6.379 0.875 1.00 94.94 91 THR A C 1
ATOM 701 O O . THR A 1 91 ? 1.674 6.818 -0.030 1.00 94.94 91 THR A O 1
ATOM 704 N N . VAL A 1 92 ? 1.889 5.563 1.808 1.00 97.25 92 VAL A N 1
ATOM 705 C CA . VAL A 1 92 ? 0.496 5.105 1.851 1.00 97.25 92 VAL A CA 1
ATOM 706 C C . VAL A 1 92 ? -0.255 5.942 2.870 1.00 97.25 92 VAL A C 1
ATOM 708 O O . VAL A 1 92 ? 0.065 5.904 4.061 1.00 97.25 92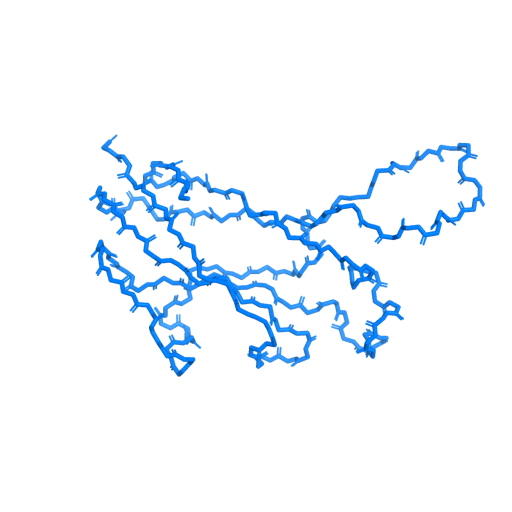 VAL A O 1
ATOM 711 N N . TRP A 1 93 ? -1.257 6.681 2.408 1.00 98.00 93 TRP A N 1
ATOM 712 C CA . TRP A 1 93 ? -2.119 7.485 3.264 1.00 98.00 93 TRP A CA 1
ATOM 713 C C . TRP A 1 93 ? -3.225 6.627 3.871 1.00 98.00 93 TRP A C 1
ATOM 715 O O . TRP A 1 93 ? -3.906 5.865 3.184 1.00 98.00 93 TRP A O 1
ATOM 725 N N . LEU A 1 94 ? -3.400 6.751 5.181 1.00 97.94 94 LEU A N 1
ATOM 726 C CA . LEU A 1 94 ? -4.353 5.967 5.949 1.00 97.94 94 LEU A CA 1
ATOM 727 C C . LEU A 1 94 ? -5.676 6.730 6.094 1.00 97.94 94 LEU A C 1
ATOM 729 O O . LEU A 1 94 ? -5.659 7.935 6.359 1.00 97.94 94 LEU A O 1
ATOM 733 N N . PRO A 1 95 ? -6.842 6.073 5.968 1.00 97.38 95 PRO A N 1
ATOM 734 C CA . PRO A 1 95 ? -8.124 6.726 6.204 1.00 97.38 95 PRO A CA 1
ATOM 735 C C . PRO A 1 95 ? -8.230 7.304 7.623 1.00 97.38 95 PRO A C 1
ATOM 737 O O . PRO A 1 95 ? -7.773 6.705 8.594 1.00 97.38 95 PRO A O 1
ATOM 740 N N . LYS A 1 96 ? -8.878 8.468 7.761 1.00 96.62 96 LYS A N 1
ATOM 741 C CA . LYS A 1 96 ? -9.076 9.139 9.064 1.00 96.62 96 LYS A CA 1
ATOM 742 C C . LYS A 1 96 ? -9.968 8.363 10.036 1.00 96.62 96 LYS A C 1
ATOM 744 O O . LYS A 1 96 ? -9.877 8.586 11.232 1.00 96.62 96 LYS A O 1
ATOM 749 N N . GLY A 1 97 ? -10.838 7.496 9.520 1.00 95.25 97 GLY A N 1
ATOM 750 C CA . GLY A 1 97 ? -11.786 6.703 10.307 1.00 95.25 97 GLY A CA 1
ATOM 751 C C . GLY A 1 97 ? -11.364 5.248 10.493 1.00 95.25 97 GLY A C 1
ATOM 752 O O . GLY A 1 97 ? -12.234 4.388 10.566 1.00 95.25 97 GLY A O 1
ATOM 753 N N . MET A 1 98 ? -10.062 4.946 10.466 1.00 97.38 98 MET A N 1
ATOM 754 C CA . MET A 1 98 ? -9.603 3.603 10.823 1.00 97.38 98 MET A CA 1
ATOM 755 C C . MET A 1 98 ? -9.825 3.366 12.317 1.00 97.38 98 MET A C 1
ATOM 757 O O . MET A 1 98 ? -9.473 4.209 13.137 1.00 97.38 98 MET A O 1
ATOM 761 N N . GLU A 1 99 ? -10.415 2.223 12.647 1.00 97.69 99 GLU A N 1
ATOM 762 C CA . GLU A 1 99 ? -10.547 1.751 14.025 1.00 97.69 99 GLU A CA 1
ATOM 763 C C . GLU A 1 99 ? -9.157 1.411 14.601 1.00 97.69 99 GLU A C 1
ATOM 765 O O . GLU A 1 99 ? -8.296 0.943 13.853 1.00 97.69 99 GLU A O 1
ATOM 770 N N . PRO A 1 100 ? -8.907 1.618 15.905 1.00 98.00 100 PRO A N 1
ATOM 771 C CA . PRO A 1 100 ? -7.696 1.119 16.547 1.00 98.00 100 PRO A CA 1
ATOM 772 C C . PRO A 1 100 ? -7.596 -0.410 16.454 1.00 98.00 100 PRO A C 1
ATOM 774 O O . PRO A 1 100 ? -8.588 -1.120 16.630 1.00 98.00 100 PRO A O 1
ATOM 777 N N . GLY A 1 101 ? -6.392 -0.927 16.204 1.00 98.19 101 GLY A N 1
ATOM 778 C CA . GLY A 1 101 ? -6.133 -2.364 16.074 1.00 98.19 101 GLY A CA 1
ATOM 779 C C . GLY A 1 101 ? -5.309 -2.743 14.843 1.00 98.19 101 GLY A C 1
ATOM 780 O O . GLY A 1 101 ? -4.759 -1.894 14.141 1.00 98.19 101 GLY A O 1
ATOM 781 N N . ARG A 1 102 ? -5.174 -4.050 14.585 1.00 98.06 102 ARG A N 1
ATOM 782 C CA . ARG A 1 102 ? -4.381 -4.573 13.463 1.00 98.06 102 ARG A CA 1
ATOM 783 C C . ARG A 1 102 ? -5.181 -4.533 12.165 1.00 98.06 102 ARG A C 1
ATOM 785 O O . ARG A 1 102 ? -6.250 -5.130 12.053 1.00 98.06 102 ARG A O 1
ATOM 792 N N . HIS A 1 103 ? -4.599 -3.922 11.142 1.00 98.38 103 HIS A N 1
ATOM 793 C CA . HIS A 1 103 ? -5.096 -3.925 9.774 1.00 98.38 103 HIS A CA 1
ATOM 794 C C . HIS A 1 103 ? -4.088 -4.614 8.861 1.00 98.38 103 HIS A C 1
ATOM 796 O O . HIS A 1 103 ? -2.972 -4.126 8.672 1.00 98.38 103 HIS A O 1
ATOM 802 N N . MET A 1 104 ? -4.504 -5.722 8.253 1.00 98.06 104 MET A N 1
ATOM 803 C CA . MET A 1 104 ? -3.735 -6.373 7.201 1.00 98.06 104 MET A CA 1
ATOM 804 C C . MET A 1 104 ? -3.954 -5.649 5.871 1.00 98.06 104 MET A C 1
ATOM 806 O O . MET A 1 104 ? -5.083 -5.328 5.482 1.00 98.06 104 MET A O 1
ATOM 810 N N . MET A 1 105 ? -2.858 -5.404 5.165 1.00 98.31 105 MET A N 1
ATOM 811 C CA . MET A 1 105 ? -2.831 -4.802 3.842 1.00 98.31 105 MET A CA 1
ATOM 812 C C . MET A 1 105 ? -2.012 -5.664 2.884 1.00 98.31 105 MET A C 1
ATOM 814 O O . MET A 1 105 ? -1.141 -6.438 3.286 1.00 98.31 105 MET A O 1
ATOM 818 N N . VAL A 1 106 ? -2.285 -5.512 1.591 1.00 98.12 106 VAL A N 1
ATOM 819 C CA . VAL A 1 106 ? -1.556 -6.207 0.528 1.00 98.12 106 VAL A CA 1
ATOM 820 C C . VAL A 1 106 ? -0.957 -5.184 -0.412 1.00 98.12 106 VAL A C 1
ATOM 822 O O . VAL A 1 106 ? -1.686 -4.466 -1.091 1.00 98.12 106 VAL A O 1
ATOM 825 N N . TRP A 1 107 ? 0.366 -5.144 -0.472 1.00 97.25 107 TRP A N 1
ATOM 826 C CA . TRP A 1 107 ? 1.097 -4.432 -1.507 1.00 97.25 107 TRP A CA 1
ATOM 827 C C . TRP A 1 107 ? 1.213 -5.314 -2.749 1.00 97.25 107 TRP A C 1
ATOM 829 O O . TRP A 1 107 ? 1.518 -6.503 -2.648 1.00 97.25 107 TRP A O 1
ATOM 839 N N . VAL A 1 108 ? 0.969 -4.740 -3.921 1.00 95.88 108 VAL A N 1
ATOM 840 C CA . VAL A 1 108 ? 0.964 -5.429 -5.211 1.00 95.88 108 VAL A CA 1
ATOM 841 C C . VAL A 1 108 ? 1.740 -4.605 -6.217 1.00 95.88 108 VAL A C 1
ATOM 843 O O . VAL A 1 108 ? 1.479 -3.416 -6.359 1.00 95.88 108 VAL A O 1
ATOM 846 N N . TRP A 1 109 ? 2.620 -5.250 -6.972 1.00 92.50 109 TRP A N 1
ATOM 847 C CA . TRP A 1 109 ? 3.258 -4.664 -8.145 1.00 92.50 109 TRP A CA 1
ATOM 848 C C . TRP A 1 109 ? 2.759 -5.344 -9.415 1.00 92.50 109 TRP A C 1
ATOM 850 O O . TRP A 1 109 ? 2.749 -6.574 -9.507 1.00 92.50 109 TRP A O 1
ATOM 860 N N . SER A 1 110 ? 2.370 -4.537 -10.397 1.00 90.12 110 SER A N 1
ATOM 861 C CA . SER A 1 110 ? 1.965 -4.962 -11.736 1.00 90.12 110 SER A CA 1
ATOM 862 C C . SER A 1 110 ? 2.917 -4.345 -12.760 1.00 90.12 110 SER A C 1
ATOM 864 O O . SER A 1 110 ? 2.839 -3.142 -13.005 1.00 90.12 110 SER A O 1
ATOM 866 N N . ILE A 1 111 ? 3.825 -5.140 -13.347 1.00 82.38 111 ILE A N 1
ATOM 867 C CA . ILE A 1 111 ? 4.798 -4.623 -14.337 1.00 82.38 111 ILE A CA 1
ATOM 868 C C . ILE A 1 111 ? 4.118 -4.292 -15.664 1.00 82.38 111 ILE A C 1
ATOM 870 O O . ILE A 1 111 ? 4.430 -3.277 -16.281 1.00 82.38 111 ILE A O 1
ATOM 874 N N . GLN A 1 112 ? 3.213 -5.160 -16.120 1.00 77.62 112 GLN A N 1
ATOM 875 C CA . GLN A 1 112 ? 2.563 -5.047 -17.425 1.00 77.62 112 GLN A CA 1
ATOM 876 C C . GLN A 1 112 ? 1.044 -5.129 -17.261 1.00 77.62 112 GLN A C 1
ATOM 878 O O . GLN A 1 112 ? 0.495 -6.177 -16.921 1.00 77.62 112 GLN A O 1
ATOM 883 N N . GLY A 1 113 ? 0.362 -4.010 -17.513 1.00 77.00 113 GLY A N 1
ATOM 884 C CA . GLY A 1 113 ? -1.085 -3.895 -17.322 1.00 77.00 113 GLY A CA 1
ATOM 885 C C . GLY A 1 113 ? -1.503 -4.006 -15.851 1.00 77.00 113 GLY A C 1
ATOM 886 O O . GLY A 1 113 ? -0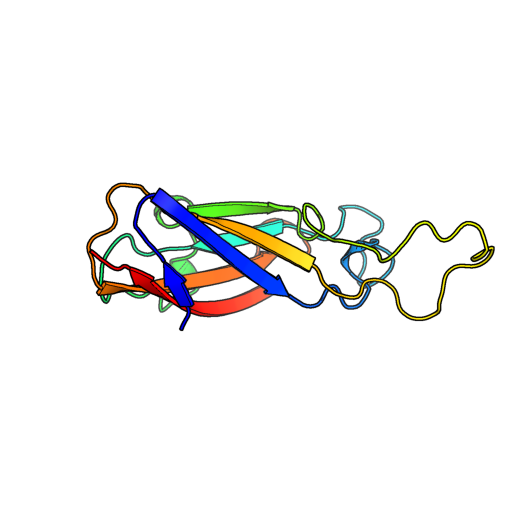.739 -3.677 -14.946 1.00 77.00 113 GLY A O 1
ATOM 887 N N . ASP A 1 114 ? -2.728 -4.476 -15.613 1.00 79.75 114 ASP A N 1
ATOM 888 C CA . ASP A 1 114 ? -3.332 -4.516 -14.272 1.00 79.75 114 ASP A CA 1
ATOM 889 C C . ASP A 1 114 ? -3.178 -5.859 -13.543 1.00 79.75 114 ASP A C 1
ATOM 891 O O . ASP A 1 114 ? -3.689 -6.029 -12.436 1.00 79.75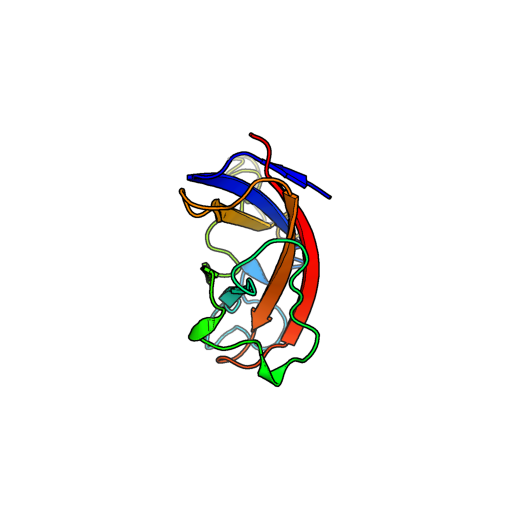 114 ASP A O 1
ATOM 895 N N . GLN A 1 115 ? -2.476 -6.830 -14.131 1.00 84.12 115 GLN A N 1
ATOM 896 C CA . GLN A 1 115 ? -2.318 -8.146 -13.511 1.00 84.12 115 GLN A CA 1
ATOM 897 C C . GLN A 1 115 ? -1.281 -8.103 -12.374 1.00 84.12 115 GLN A C 1
ATOM 899 O O . GLN A 1 115 ? -0.181 -7.572 -12.567 1.00 84.12 115 GLN A O 1
ATOM 904 N N . PRO A 1 116 ? -1.589 -8.643 -11.179 1.00 87.69 116 PRO A N 1
ATOM 905 C CA . PRO A 1 116 ? -0.619 -8.778 -10.094 1.00 87.69 116 PRO A CA 1
ATOM 906 C C . PRO A 1 116 ? 0.583 -9.610 -10.543 1.00 87.69 116 PRO A C 1
ATOM 908 O O . PRO A 1 116 ? 0.428 -10.752 -10.963 1.00 87.69 116 PRO A O 1
ATOM 911 N N . SER A 1 117 ? 1.780 -9.037 -10.461 1.00 88.12 117 SER A N 1
ATOM 912 C CA . SER A 1 117 ? 3.029 -9.727 -10.794 1.00 88.12 117 SER A CA 1
ATOM 913 C C . SER A 1 117 ? 3.786 -10.146 -9.527 1.00 88.12 117 SER A C 1
ATOM 915 O O . SER A 1 117 ? 4.292 -11.261 -9.449 1.00 88.12 117 SER A O 1
ATOM 917 N N . TRP A 1 118 ? 3.785 -9.290 -8.500 1.00 90.12 118 TRP A N 1
ATOM 918 C CA . TRP A 1 118 ? 4.277 -9.605 -7.155 1.00 90.12 118 TRP A CA 1
ATOM 919 C C . TRP A 1 118 ? 3.315 -9.088 -6.101 1.00 90.12 118 TRP A C 1
ATOM 921 O O . TRP A 1 118 ? 2.652 -8.070 -6.301 1.00 90.12 118 TRP A O 1
ATOM 931 N N . THR A 1 119 ? 3.271 -9.779 -4.965 1.00 93.12 119 THR A N 1
ATOM 932 C CA . THR A 1 119 ? 2.416 -9.421 -3.835 1.00 93.12 119 THR A CA 1
ATOM 933 C C . THR A 1 119 ? 3.144 -9.643 -2.518 1.00 93.12 119 THR A C 1
ATOM 935 O O . THR A 1 119 ? 3.775 -10.685 -2.343 1.00 93.12 119 THR A O 1
ATOM 938 N N . THR A 1 120 ? 2.977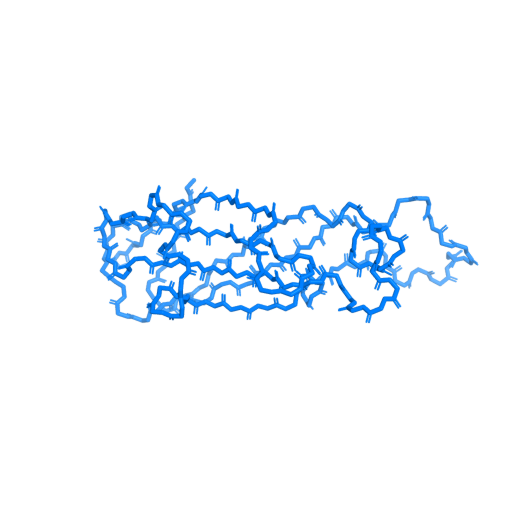 -8.719 -1.577 1.00 94.50 120 THR A N 1
ATOM 939 C CA . THR A 1 120 ? 3.457 -8.846 -0.197 1.00 94.50 120 THR A CA 1
ATOM 940 C C . THR A 1 120 ? 2.354 -8.419 0.757 1.00 94.50 120 THR A C 1
ATOM 942 O O . THR A 1 120 ? 1.778 -7.342 0.614 1.00 94.50 120 THR A O 1
ATOM 945 N N . CYS A 1 121 ? 2.079 -9.252 1.754 1.00 96.31 121 CYS A N 1
ATOM 946 C CA . CYS A 1 121 ? 1.175 -8.926 2.850 1.00 96.31 121 CYS A CA 1
ATOM 947 C C . CYS A 1 121 ? 1.949 -8.224 3.969 1.00 96.31 121 CYS A C 1
ATOM 949 O O . CYS A 1 121 ? 3.082 -8.602 4.270 1.00 96.31 121 CYS A O 1
ATOM 951 N N . PHE A 1 122 ? 1.342 -7.225 4.599 1.00 97.12 122 PHE A N 1
ATOM 952 C CA . PHE A 1 122 ? 1.917 -6.552 5.758 1.00 97.12 122 PHE A CA 1
ATOM 953 C C . PHE A 1 122 ? 0.824 -6.061 6.705 1.00 97.12 122 PHE A C 1
ATOM 955 O O . PHE A 1 122 ? -0.296 -5.779 6.287 1.00 97.12 122 PHE A O 1
ATOM 962 N N . ASP A 1 123 ? 1.173 -5.933 7.982 1.00 97.69 123 ASP A N 1
ATOM 963 C CA . ASP A 1 123 ? 0.270 -5.434 9.015 1.00 97.69 123 ASP A CA 1
ATOM 964 C C . ASP A 1 123 ? 0.639 -4.018 9.451 1.00 97.69 123 ASP A C 1
ATOM 966 O O . ASP A 1 123 ? 1.819 -3.702 9.677 1.00 97.69 123 ASP A O 1
ATOM 970 N N . VAL A 1 124 ? -0.401 -3.212 9.650 1.00 97.62 124 VAL A N 1
ATOM 971 C CA . VAL A 1 124 ? -0.350 -1.895 10.282 1.00 97.62 124 VAL A CA 1
ATOM 972 C C . VAL A 1 124 ? -1.184 -1.942 11.555 1.00 97.62 124 VAL A C 1
ATOM 974 O O . VAL A 1 124 ? -2.362 -2.283 11.508 1.00 97.62 124 VAL A O 1
ATOM 977 N N . MET A 1 125 ? -0.580 -1.606 12.687 1.00 98.12 125 MET A N 1
ATOM 978 C CA . MET A 1 125 ? -1.284 -1.366 13.940 1.00 98.12 125 MET A CA 1
ATOM 979 C C . MET A 1 125 ? -1.715 0.101 13.990 1.00 98.12 125 MET A C 1
ATOM 981 O O . MET A 1 125 ? -0.868 0.991 13.882 1.00 98.12 125 MET A O 1
ATOM 985 N N . ILE A 1 126 ? -3.015 0.346 14.129 1.00 98.19 126 ILE A N 1
ATOM 986 C CA . ILE A 1 126 ? -3.577 1.682 14.324 1.00 98.19 126 ILE A CA 1
ATOM 987 C C . ILE A 1 126 ? -3.722 1.938 15.820 1.00 98.19 126 ILE A C 1
ATOM 989 O O . ILE A 1 126 ? -4.376 1.166 16.519 1.00 98.19 126 ILE A O 1
ATOM 993 N N . GLU A 1 127 ? -3.082 3.001 16.297 1.00 95.19 127 GLU A N 1
ATOM 994 C CA . GLU A 1 127 ? -3.210 3.486 17.674 1.00 95.19 127 GLU A CA 1
ATOM 995 C C . GLU A 1 127 ? -4.453 4.368 17.854 1.00 95.19 127 GLU A C 1
ATOM 997 O O . GLU A 1 127 ? -5.002 4.887 16.876 1.00 95.19 127 GLU A O 1
ATOM 1002 N N . GLU A 1 128 ? -4.853 4.541 19.117 1.00 81.69 128 GLU A N 1
ATOM 1003 C CA . GLU A 1 128 ? -5.870 5.510 19.558 1.00 81.69 128 GLU A CA 1
ATOM 1004 C C . GLU A 1 128 ? -5.455 6.976 19.326 1.00 81.69 128 GLU A C 1
ATOM 1006 O O . GLU A 1 128 ? -4.248 7.312 19.439 1.00 81.69 128 GLU A O 1
#

pLDDT: mean 82.3, std 18.5, range [43.91, 98.5]

Sequence (128 aa):
MATARAGGSIKLMFGGNGHSRGDFGGVQKSGPGMVRVYWKGGVEREIVRVRELTKKNLLQENGFAEESYVWPPDKNVTKAPAMKDKGNWQTVWLPKGMEPGRHMMVWVWSIQGDQPSWTTCFDVMIEE

Foldseek 3Di:
DAEDAAQAKDKDKDDCQVLQPQPPDNSPPPHSFKKWKFFPQAAPDDDPDPVNPDPVRTQDMDHQCRQFDDPDVPVPCPDDDPDDGPIHMDIGGHHNPYDFHKTKMKMFTDRPPDDGPDIDIDIYGHDD

Secondary structure (DSSP, 8-state):
-EEEETT-EEEEEE--TTGGGT-SSSGGGT-S-EEEEEE-SSTT----SGGG-SGGGEEEEEETTTT-B-S---TT--S--SS--SBEEEEEEPPTTPPSEEEEEEEEEESSTTS--EEEEEEEEEE-

Organism: NCBI:txid45151